Protein AF-A8H6S7-F1 (afdb_monomer)

Sequence (124 aa):
MDIDEKIRQQLLKESEQINSQLKRDPSLFAMLGDAFKGRLGGWMILMSIIAFLLSLLMLWSGYQFFFVVESPVALIKWGVTLLLASMMQIAIKMWIYNEMNRNATAREIKRLELAIAKLKSVDD

Secondary structure (DSSP, 8-state):
--HHHHHHHHHHHHHHHHHHHHSSPPPHHHHHHHHHHSTTHHHHHHHHHHHHHHHHHHHHHHHIIIII--SHHHHHHHHHHHHHHHHHHHHHHHHHHHHHHHHHHHHHHHHHHHHHHHHHHHH-

Organism: Shewanella pealeana (strain ATCC 700345 / ANG-SQ1) (NCBI:txid398579)

pLDDT: mean 86.23, std 11.42, range [47.56, 97.06]

Structure (mmCIF, N/CA/C/O backbone):
data_AF-A8H6S7-F1
#
_entry.id   AF-A8H6S7-F1
#
loop_
_atom_site.group_PDB
_atom_site.id
_atom_site.type_symbol
_atom_site.label_atom_id
_atom_site.label_alt_id
_atom_site.label_comp_id
_atom_site.label_asym_id
_atom_site.label_entity_id
_atom_site.label_seq_id
_atom_site.pdbx_PDB_ins_code
_atom_site.Cartn_x
_atom_site.Cartn_y
_atom_site.Cartn_z
_atom_site.occupancy
_atom_site.B_iso_or_equiv
_atom_site.auth_seq_id
_atom_site.auth_comp_id
_atom_site.auth_asym_id
_atom_site.auth_atom_id
_atom_site.pdbx_PDB_model_num
ATOM 1 N N . MET A 1 1 ? -42.645 -21.032 31.974 1.00 54.81 1 MET A N 1
ATOM 2 C CA . MET A 1 1 ? -41.398 -20.290 31.695 1.00 54.81 1 MET A CA 1
ATOM 3 C C . MET A 1 1 ? -41.782 -18.851 31.487 1.00 54.81 1 MET A C 1
ATOM 5 O O . MET A 1 1 ? -42.548 -18.579 30.568 1.00 54.81 1 MET A O 1
ATOM 9 N N . ASP A 1 2 ? -41.322 -17.996 32.389 1.00 77.38 2 ASP A N 1
ATOM 10 C CA . ASP A 1 2 ? -41.600 -16.567 32.369 1.00 77.38 2 ASP A CA 1
ATOM 11 C C . ASP A 1 2 ? -40.882 -15.906 31.182 1.00 77.38 2 ASP A C 1
ATOM 13 O O . ASP A 1 2 ? -39.799 -16.348 30.782 1.00 77.38 2 ASP A O 1
ATOM 17 N N . ILE A 1 3 ? -41.503 -14.897 30.575 1.00 78.94 3 ILE A N 1
ATOM 18 C CA . ILE A 1 3 ? -40.962 -14.184 29.403 1.00 78.94 3 ILE A CA 1
ATOM 19 C C . ILE A 1 3 ? -39.587 -13.584 29.740 1.00 78.94 3 ILE A C 1
ATOM 21 O O . ILE A 1 3 ? -38.681 -13.601 28.906 1.00 78.94 3 ILE A O 1
ATOM 25 N N . ASP A 1 4 ? -39.413 -13.160 30.989 1.00 81.75 4 ASP A N 1
ATOM 26 C CA . ASP A 1 4 ? -38.186 -12.577 31.528 1.00 81.75 4 ASP A CA 1
ATOM 27 C C . ASP A 1 4 ? -36.994 -13.551 31.485 1.00 81.75 4 ASP A C 1
ATOM 29 O O . ASP A 1 4 ? -35.881 -13.188 31.098 1.00 81.75 4 ASP A O 1
ATOM 33 N N . GLU A 1 5 ? -37.243 -14.835 31.757 1.00 81.12 5 GLU A N 1
ATOM 34 C CA . GLU A 1 5 ? -36.226 -15.890 31.699 1.00 81.12 5 GLU A CA 1
ATOM 35 C C . GLU A 1 5 ? -35.749 -16.121 30.255 1.00 81.12 5 GLU A C 1
ATOM 37 O O . GLU A 1 5 ? -34.559 -16.313 29.996 1.00 81.12 5 GLU A O 1
ATOM 42 N N . LYS A 1 6 ? -36.667 -16.046 29.279 1.00 81.81 6 LYS A N 1
ATOM 43 C CA . LYS A 1 6 ? -36.321 -16.139 27.851 1.00 81.81 6 LYS A CA 1
ATOM 44 C C . LYS A 1 6 ? -35.514 -14.933 27.379 1.00 81.81 6 LYS A C 1
ATOM 46 O O . LYS A 1 6 ? -34.547 -15.126 26.642 1.00 81.81 6 LYS A O 1
ATOM 51 N N . ILE A 1 7 ? -35.885 -13.724 27.806 1.00 82.19 7 ILE A N 1
ATOM 52 C CA . ILE A 1 7 ? -35.153 -12.492 27.476 1.00 82.19 7 ILE A CA 1
ATOM 53 C C . ILE A 1 7 ? -33.732 -12.572 28.044 1.00 82.19 7 ILE A C 1
ATOM 55 O O . ILE A 1 7 ? -32.762 -12.353 27.318 1.00 82.19 7 ILE A O 1
ATOM 59 N N . ARG A 1 8 ? -33.587 -12.981 29.309 1.00 82.00 8 ARG A N 1
ATOM 60 C CA . ARG A 1 8 ? -32.282 -13.138 29.962 1.00 82.00 8 ARG A CA 1
ATOM 61 C C . ARG A 1 8 ? -31.405 -14.178 29.263 1.00 82.00 8 ARG A C 1
ATOM 63 O O . ARG A 1 8 ? -30.225 -13.922 29.030 1.00 82.00 8 ARG A O 1
ATOM 70 N N . GLN A 1 9 ? -31.972 -15.320 28.872 1.00 82.00 9 GLN A N 1
ATOM 71 C CA . GLN A 1 9 ? -31.248 -16.354 28.123 1.00 82.00 9 GLN A CA 1
ATOM 72 C C . GLN A 1 9 ? -30.834 -15.900 26.717 1.00 82.00 9 GLN A C 1
ATOM 74 O O . GLN A 1 9 ? -29.746 -16.258 26.261 1.00 82.00 9 GLN A O 1
ATOM 79 N N . GLN A 1 10 ? -31.669 -15.121 26.024 1.00 83.19 10 GLN A N 1
ATOM 80 C CA . GLN A 1 10 ? -31.315 -14.555 24.719 1.00 83.19 10 GLN A CA 1
ATOM 81 C C . GLN A 1 10 ? -30.195 -13.518 24.839 1.00 83.19 10 GLN A C 1
ATOM 83 O O . GLN A 1 10 ? -29.213 -13.620 24.107 1.00 83.19 10 GLN A O 1
ATOM 88 N N . LEU A 1 11 ? -30.280 -12.602 25.809 1.00 81.75 11 LEU A N 1
ATOM 89 C CA . LEU A 1 11 ? -29.234 -11.609 26.076 1.00 81.75 11 LEU A CA 1
ATOM 90 C C . LEU A 1 11 ? -27.904 -12.262 26.467 1.00 81.75 11 LEU A C 1
ATOM 92 O O . LEU A 1 11 ? -26.849 -11.839 26.001 1.00 81.75 11 LEU A O 1
ATOM 96 N N . LEU A 1 12 ? -27.938 -13.321 27.283 1.00 78.75 12 LEU A N 1
ATOM 97 C CA . LEU A 1 12 ? -26.741 -14.086 27.637 1.00 78.75 12 LEU A CA 1
ATOM 98 C C . LEU A 1 12 ? -26.114 -14.745 26.405 1.00 78.75 12 LEU A C 1
ATOM 100 O O . LEU A 1 12 ? -24.914 -14.579 26.188 1.00 78.75 12 LEU A O 1
ATOM 104 N N . LYS A 1 13 ? -26.915 -15.403 25.557 1.00 78.94 13 LYS A N 1
ATOM 105 C CA . LYS A 1 13 ? -26.432 -16.009 24.304 1.00 78.94 13 LYS A CA 1
ATOM 106 C C . LYS A 1 13 ? -25.837 -14.985 23.340 1.00 78.94 13 LYS A C 1
ATOM 108 O O . LYS A 1 13 ? -24.774 -15.242 22.779 1.00 78.94 13 LYS A O 1
ATOM 113 N N . GLU A 1 14 ? -26.482 -13.834 23.160 1.00 72.81 14 GLU A N 1
ATOM 114 C CA . GLU A 1 14 ? -25.931 -12.745 22.344 1.00 72.81 14 GLU A CA 1
ATOM 115 C C . GLU A 1 14 ? -24.633 -12.205 22.947 1.00 72.81 14 GLU A C 1
ATOM 117 O O . GLU A 1 14 ? -23.645 -12.031 22.232 1.00 72.81 14 GLU A O 1
ATOM 122 N N . SER A 1 15 ? -24.588 -12.009 24.268 1.00 66.94 15 SER A N 1
ATOM 123 C CA . SER A 1 15 ? -23.389 -11.527 24.956 1.00 66.94 15 SER A CA 1
ATOM 124 C C . SER A 1 15 ? -22.214 -12.498 24.820 1.00 66.94 15 SER A C 1
ATOM 126 O O . SER A 1 15 ? -21.089 -12.056 24.591 1.00 66.94 15 SER A O 1
ATOM 128 N N . GLU A 1 16 ? -22.460 -13.810 24.895 1.00 67.81 16 GLU A N 1
ATOM 129 C CA . GLU A 1 16 ? -21.448 -14.851 24.719 1.00 67.81 16 GLU A CA 1
ATOM 130 C C . GLU A 1 16 ? -20.981 -14.947 23.267 1.00 67.81 16 GLU A C 1
ATOM 132 O O . GLU A 1 16 ? -19.777 -15.055 23.022 1.00 67.81 16 GLU A O 1
ATOM 137 N N . GLN A 1 17 ? -21.893 -14.839 22.296 1.00 66.75 17 GLN A N 1
ATOM 138 C CA . GLN A 1 17 ? -21.529 -14.775 20.881 1.00 66.75 17 GLN A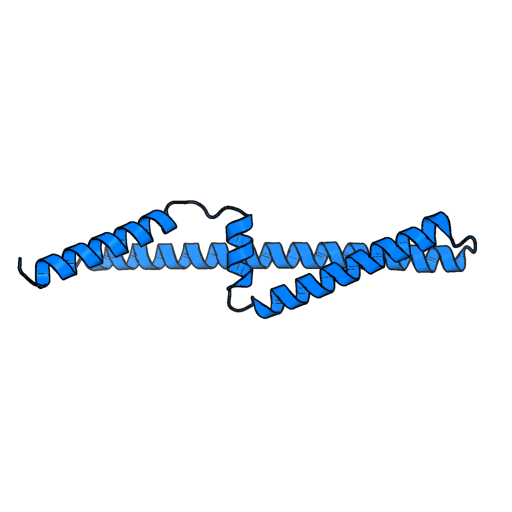 CA 1
ATOM 139 C C . GLN A 1 17 ? -20.652 -13.555 20.590 1.00 66.75 17 GLN A C 1
ATOM 141 O O . GLN A 1 17 ? -19.589 -13.707 19.982 1.00 66.75 17 GLN A O 1
ATOM 146 N N . ILE A 1 18 ? -21.025 -12.377 21.090 1.00 63.12 18 ILE A N 1
ATOM 147 C CA . ILE A 1 18 ? -20.226 -11.153 20.964 1.00 63.12 18 ILE A CA 1
ATOM 148 C C . ILE A 1 18 ? -18.861 -11.337 21.649 1.00 63.12 18 ILE A C 1
ATOM 150 O O . ILE A 1 18 ? -17.824 -11.060 21.046 1.00 63.12 18 ILE A O 1
ATOM 154 N N . ASN A 1 19 ? -18.819 -11.888 22.866 1.00 59.62 19 ASN A N 1
ATOM 155 C CA . ASN A 1 19 ? -17.565 -12.138 23.589 1.00 59.62 19 ASN A CA 1
ATOM 156 C C . ASN A 1 19 ? -16.646 -13.134 22.868 1.00 59.62 19 ASN A C 1
ATOM 158 O O . ASN A 1 19 ? -15.428 -12.945 22.837 1.00 59.62 19 ASN A O 1
ATOM 162 N N . SER A 1 20 ? -17.209 -14.190 22.280 1.00 60.81 20 SER A N 1
ATOM 163 C CA . SER A 1 20 ? -16.447 -15.198 21.534 1.00 60.81 20 SER A CA 1
ATOM 164 C C . SER A 1 20 ? -15.796 -14.611 20.277 1.00 60.81 20 SER A C 1
ATOM 166 O O . SER A 1 20 ? -14.660 -14.958 19.955 1.00 60.81 20 SER A O 1
ATOM 168 N N . GLN A 1 21 ? -16.460 -13.651 19.625 1.00 59.09 21 GLN A N 1
ATOM 169 C CA . GLN A 1 21 ? -15.906 -12.895 18.500 1.00 59.09 21 GLN A CA 1
ATOM 170 C C . GLN A 1 21 ? -14.840 -11.882 18.947 1.00 59.09 21 GLN A C 1
ATOM 172 O O . GLN A 1 21 ? -13.909 -11.602 18.197 1.00 59.09 21 GLN A O 1
ATOM 177 N N . LEU A 1 22 ? -14.931 -11.358 20.176 1.00 58.94 22 LEU A N 1
ATOM 178 C CA . LEU A 1 22 ? -13.956 -10.411 20.725 1.00 58.94 22 LEU A CA 1
ATOM 179 C C . LEU A 1 22 ? -12.628 -11.049 21.167 1.00 58.94 22 LEU A C 1
ATOM 181 O O . LEU A 1 22 ? -11.603 -10.365 21.102 1.00 58.94 22 LEU A O 1
ATOM 185 N N . LYS A 1 2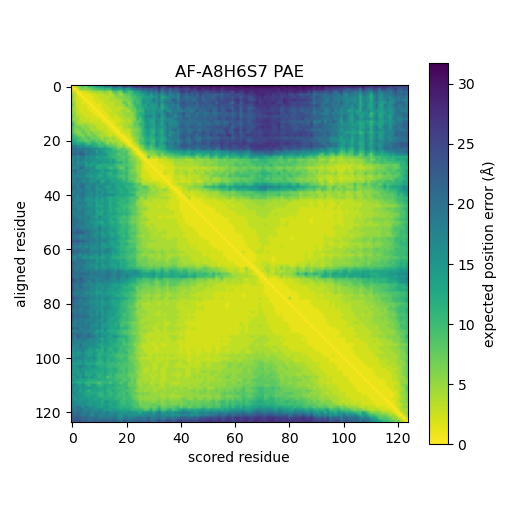3 ? -12.638 -12.310 21.625 1.00 54.69 23 LYS A N 1
ATOM 186 C CA . LYS A 1 23 ? -11.467 -12.999 22.213 1.00 54.69 23 LYS A CA 1
ATOM 187 C C . LYS A 1 23 ? -10.410 -13.458 21.207 1.00 54.69 23 LYS A C 1
ATOM 189 O O . LYS A 1 23 ? -9.304 -13.791 21.619 1.00 54.69 23 LYS A O 1
ATOM 194 N N . ARG A 1 24 ? -10.728 -13.517 19.913 1.00 59.19 24 ARG A N 1
ATOM 195 C CA . ARG A 1 24 ? -9.759 -13.907 18.886 1.00 59.19 24 ARG A CA 1
ATOM 196 C C . ARG A 1 24 ? -9.065 -12.656 18.371 1.00 59.19 24 ARG A C 1
ATOM 198 O O . ARG A 1 24 ? -9.742 -11.778 17.837 1.00 59.19 24 ARG A O 1
ATOM 205 N N . ASP A 1 25 ? -7.742 -12.588 18.496 1.00 62.78 25 ASP A N 1
ATOM 206 C CA . ASP A 1 25 ? -6.985 -11.555 17.796 1.00 62.78 25 ASP A CA 1
ATOM 207 C C . ASP A 1 25 ? -7.326 -11.639 16.304 1.00 62.78 25 ASP A C 1
ATOM 209 O O . ASP A 1 25 ? -7.269 -12.728 15.709 1.00 62.78 25 ASP A O 1
ATOM 213 N N . PRO A 1 26 ? -7.785 -10.533 15.696 1.00 69.56 26 PRO A N 1
ATOM 214 C CA . PRO A 1 26 ? -8.212 -10.565 14.315 1.00 69.56 26 PRO A CA 1
ATOM 215 C C . PRO A 1 26 ? -7.004 -10.914 13.447 1.00 69.56 26 PRO A C 1
ATOM 217 O O . PRO A 1 26 ? -5.988 -10.228 13.462 1.00 69.56 26 PRO A O 1
ATOM 220 N N . SER A 1 27 ? -7.119 -11.996 12.674 1.00 81.19 27 SER A N 1
ATOM 221 C CA . SER A 1 27 ? -6.108 -12.346 11.670 1.00 81.19 27 SER A CA 1
ATOM 222 C C . SER A 1 27 ? -5.855 -11.167 10.719 1.00 81.19 27 SER A C 1
ATOM 224 O O . SER A 1 27 ? -6.767 -10.379 10.467 1.00 81.19 27 SER A O 1
ATOM 226 N N . LEU A 1 28 ? -4.662 -11.069 10.123 1.00 79.06 28 LEU A N 1
ATOM 227 C CA . LEU A 1 28 ? -4.327 -9.983 9.184 1.00 79.06 28 LEU A CA 1
ATOM 228 C C . LEU A 1 28 ? -5.362 -9.827 8.054 1.00 79.06 28 LEU A C 1
ATOM 230 O O . LEU A 1 28 ? -5.722 -8.710 7.689 1.00 79.06 28 LEU A O 1
ATOM 234 N N . PHE A 1 29 ? -5.901 -10.939 7.547 1.00 81.25 29 PHE A N 1
ATOM 235 C CA . PHE A 1 29 ? -6.964 -10.925 6.538 1.00 81.25 29 PHE A CA 1
ATOM 236 C C . PHE A 1 29 ? -8.298 -10.405 7.082 1.00 81.25 29 PHE A C 1
ATOM 238 O O . PHE A 1 29 ? -9.009 -9.697 6.372 1.00 81.25 29 PHE A O 1
ATOM 245 N N . ALA A 1 30 ? -8.628 -10.709 8.341 1.00 82.94 30 ALA A N 1
ATOM 246 C CA . ALA A 1 30 ? -9.798 -10.140 9.005 1.00 82.94 30 ALA A CA 1
ATOM 247 C C . ALA A 1 30 ? -9.629 -8.628 9.215 1.00 82.94 30 ALA A C 1
ATOM 249 O O . ALA A 1 30 ? -10.536 -7.872 8.892 1.00 82.94 30 ALA A O 1
ATOM 250 N N . MET A 1 31 ? -8.448 -8.169 9.647 1.00 83.81 31 MET A N 1
ATOM 251 C CA . MET A 1 31 ? -8.147 -6.738 9.787 1.00 83.81 31 MET A CA 1
ATOM 252 C C . MET A 1 31 ? -8.248 -5.995 8.452 1.00 83.81 31 MET A C 1
ATOM 254 O O . MET A 1 31 ? -8.769 -4.881 8.402 1.00 83.81 31 MET A O 1
ATOM 258 N N . LEU A 1 32 ? -7.776 -6.617 7.368 1.00 85.38 32 LEU A N 1
ATOM 259 C CA . LEU A 1 32 ? -7.901 -6.064 6.025 1.00 85.38 32 LEU A CA 1
ATOM 260 C C . LEU A 1 32 ? -9.379 -5.983 5.619 1.00 85.38 32 LEU A C 1
ATOM 262 O O . LEU A 1 32 ? -9.842 -4.924 5.199 1.00 85.38 32 LEU A O 1
ATOM 266 N N . GLY A 1 33 ? -10.139 -7.066 5.805 1.00 84.06 33 GLY A N 1
ATOM 267 C CA . GLY A 1 33 ? -11.579 -7.102 5.535 1.00 84.06 33 GLY A CA 1
ATOM 268 C C . GLY A 1 33 ? -12.375 -6.070 6.341 1.00 84.06 33 GLY A C 1
ATOM 269 O O . GLY A 1 33 ? -13.278 -5.429 5.802 1.00 84.06 33 GLY A O 1
ATOM 270 N N . ASP A 1 34 ? -12.009 -5.849 7.601 1.00 83.94 34 ASP A N 1
ATOM 271 C CA . ASP A 1 34 ? -12.610 -4.822 8.454 1.00 83.94 34 ASP A CA 1
ATOM 272 C C . ASP A 1 34 ? -12.312 -3.415 7.940 1.00 83.94 34 ASP A C 1
ATOM 274 O O . ASP A 1 34 ? -13.194 -2.556 7.938 1.00 83.94 34 ASP A O 1
ATOM 278 N N . ALA A 1 35 ? -11.096 -3.176 7.448 1.00 83.75 35 ALA A N 1
ATOM 279 C CA . ALA A 1 35 ? -10.749 -1.900 6.847 1.00 83.75 35 ALA A CA 1
ATOM 280 C C . ALA A 1 35 ? -11.602 -1.628 5.584 1.00 83.75 35 ALA A C 1
ATOM 282 O O . ALA A 1 35 ? -11.983 -0.480 5.347 1.00 83.75 35 ALA A O 1
ATOM 283 N N . PHE A 1 36 ? -12.000 -2.666 4.824 1.00 85.06 36 PHE A N 1
ATOM 284 C CA . PHE A 1 36 ? -12.892 -2.538 3.649 1.00 85.06 36 PHE A CA 1
ATOM 285 C C . PHE A 1 36 ? -14.339 -2.233 4.028 1.00 85.06 36 PHE A C 1
ATOM 287 O O . PHE A 1 36 ? -15.068 -1.645 3.232 1.00 85.06 36 PHE A O 1
ATOM 294 N N . LYS A 1 37 ? -14.746 -2.588 5.247 1.00 81.88 37 LYS A N 1
ATOM 295 C CA . LYS A 1 37 ? -16.074 -2.287 5.801 1.00 81.88 37 LYS A CA 1
ATOM 296 C C . LYS A 1 37 ? -16.096 -1.009 6.649 1.00 81.88 37 LYS A C 1
ATOM 298 O O . LYS A 1 37 ? -17.162 -0.590 7.091 1.00 81.88 37 LYS A O 1
ATOM 303 N N . GLY A 1 38 ? -14.935 -0.407 6.905 1.00 79.69 38 GLY A N 1
ATOM 304 C CA . GLY A 1 38 ? -14.796 0.796 7.719 1.00 79.69 38 GLY A CA 1
ATOM 305 C C . GLY A 1 38 ? -15.272 2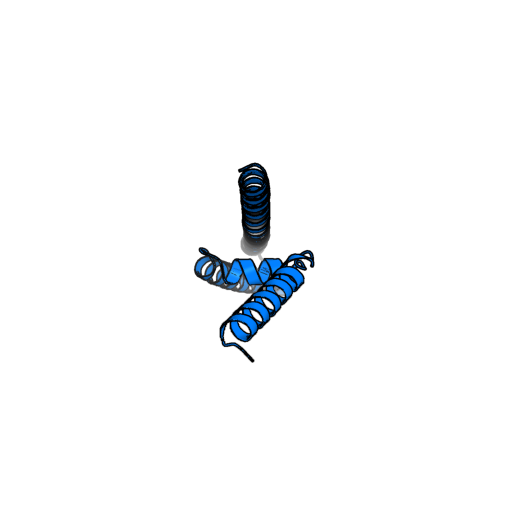.071 7.017 1.00 79.69 38 GLY A C 1
ATOM 306 O O . GLY A 1 38 ? -15.673 2.070 5.855 1.00 79.69 38 GLY A O 1
ATOM 307 N N . ARG A 1 39 ? -15.156 3.211 7.714 1.00 80.81 39 ARG A N 1
ATOM 308 C CA . ARG A 1 39 ? -15.547 4.541 7.199 1.00 80.81 39 ARG A CA 1
ATOM 309 C C . ARG A 1 39 ? -14.866 4.905 5.872 1.00 80.81 39 ARG A C 1
ATOM 311 O O . ARG A 1 39 ? -15.455 5.601 5.056 1.00 80.81 39 ARG A O 1
ATOM 318 N N . LEU A 1 40 ? -13.634 4.439 5.664 1.00 87.81 40 LEU A N 1
ATOM 319 C CA . LEU A 1 40 ? -12.864 4.644 4.433 1.00 87.81 40 LEU A CA 1
ATOM 320 C C . LEU A 1 40 ? -12.915 3.431 3.487 1.00 87.81 40 LEU A C 1
ATOM 322 O O . LEU A 1 40 ? -12.097 3.333 2.579 1.00 87.81 40 LEU A O 1
ATOM 326 N N . GLY A 1 41 ? -13.879 2.521 3.655 1.00 87.69 41 GLY A N 1
ATOM 327 C CA . GLY A 1 41 ? -13.992 1.298 2.856 1.00 87.69 41 GLY A CA 1
ATOM 328 C C . GLY A 1 41 ? -14.080 1.556 1.351 1.00 87.69 41 GLY A C 1
ATOM 329 O O . GLY A 1 41 ? -13.319 0.979 0.577 1.00 87.69 41 GLY A O 1
ATOM 330 N N . GLY A 1 42 ? -14.921 2.509 0.931 1.00 90.31 42 GLY A N 1
ATOM 331 C CA . GLY A 1 42 ? -15.007 2.924 -0.477 1.00 90.31 42 GLY A CA 1
ATOM 332 C C . GLY A 1 42 ? -13.691 3.498 -1.017 1.00 90.31 42 GLY A C 1
ATOM 333 O O . GLY A 1 42 ? -13.301 3.209 -2.147 1.00 90.31 42 GLY A O 1
ATOM 334 N N . TRP A 1 43 ? -12.954 4.238 -0.184 1.00 90.81 43 TRP A N 1
ATOM 335 C CA . TRP A 1 43 ? -11.632 4.755 -0.541 1.00 90.81 43 TRP A CA 1
ATOM 336 C C . TRP A 1 43 ? -10.601 3.631 -0.676 1.00 90.81 43 TRP A C 1
ATOM 338 O O . TRP A 1 43 ? -9.784 3.654 -1.593 1.00 90.81 43 TRP A O 1
ATOM 348 N N . MET A 1 44 ? -10.670 2.597 0.165 1.00 92.00 44 MET A N 1
ATOM 349 C CA . MET A 1 44 ? -9.790 1.441 0.012 1.00 92.00 44 MET A CA 1
ATOM 350 C C . MET A 1 44 ? -10.065 0.646 -1.263 1.00 92.00 44 MET A C 1
ATOM 352 O O . MET A 1 44 ? -9.117 0.158 -1.881 1.00 92.00 44 MET A O 1
ATOM 356 N N . ILE A 1 45 ? -11.328 0.530 -1.686 1.00 92.44 45 ILE A N 1
ATOM 357 C CA . ILE A 1 45 ? -11.675 -0.096 -2.971 1.00 92.44 45 ILE A CA 1
ATOM 358 C C . ILE A 1 45 ? -11.046 0.704 -4.114 1.00 92.44 45 ILE A C 1
ATOM 360 O O . ILE A 1 45 ? -10.361 0.124 -4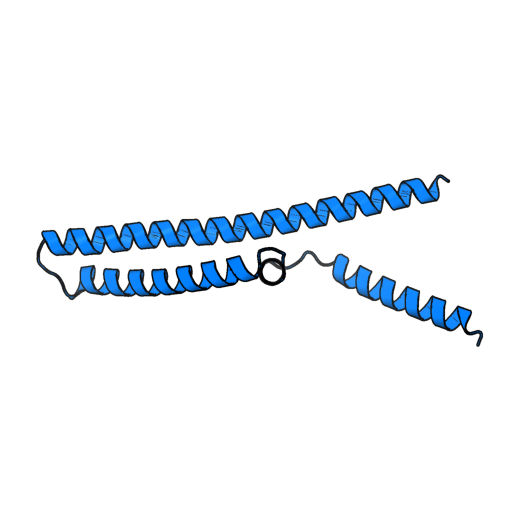.955 1.00 92.44 45 ILE A O 1
ATOM 364 N N . LEU A 1 46 ? -11.192 2.032 -4.100 1.00 93.69 46 LEU A N 1
ATOM 365 C CA . LEU A 1 46 ? -10.568 2.907 -5.094 1.00 93.69 46 LEU A CA 1
ATOM 366 C C . LEU A 1 46 ? -9.040 2.739 -5.128 1.00 93.69 46 LEU A C 1
ATOM 368 O O . LEU A 1 46 ? -8.470 2.533 -6.198 1.00 93.69 46 LEU A O 1
ATOM 372 N N . MET A 1 47 ? -8.377 2.770 -3.968 1.00 93.50 47 MET A N 1
ATOM 373 C CA . MET A 1 47 ? -6.923 2.581 -3.878 1.00 93.50 47 MET A CA 1
ATOM 374 C C . MET A 1 47 ? -6.486 1.193 -4.353 1.00 93.50 47 MET A C 1
ATOM 376 O O . MET A 1 47 ? -5.433 1.063 -4.970 1.00 93.50 47 MET A O 1
ATOM 380 N N . SER A 1 48 ? -7.302 0.163 -4.124 1.00 92.88 48 SER A N 1
ATOM 381 C CA . SER A 1 48 ? -7.035 -1.197 -4.607 1.00 92.88 48 SER A CA 1
ATOM 382 C C . SER A 1 48 ? -7.151 -1.295 -6.130 1.00 92.88 48 SER A C 1
ATOM 384 O O . SER A 1 48 ? -6.329 -1.953 -6.765 1.00 92.8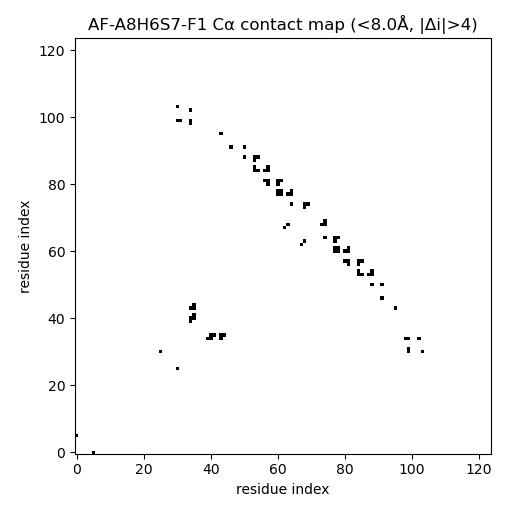8 48 SER A O 1
ATOM 386 N N . ILE A 1 49 ? -8.117 -0.594 -6.733 1.00 95.81 49 ILE A N 1
ATOM 387 C CA . ILE A 1 49 ? -8.250 -0.498 -8.195 1.00 95.81 49 ILE A CA 1
ATOM 388 C C . ILE A 1 49 ? -7.048 0.241 -8.792 1.00 95.81 49 ILE A C 1
ATOM 390 O O . ILE A 1 49 ? -6.442 -0.241 -9.747 1.00 95.81 49 ILE A O 1
ATOM 394 N N . ILE A 1 50 ? -6.652 1.377 -8.209 1.00 95.50 50 ILE A N 1
ATOM 395 C CA . ILE A 1 50 ? -5.467 2.130 -8.650 1.00 95.50 50 ILE A CA 1
ATOM 396 C C . ILE A 1 50 ? -4.206 1.273 -8.514 1.00 95.50 50 ILE A C 1
ATOM 398 O O . ILE A 1 50 ? -3.393 1.222 -9.436 1.00 95.50 50 ILE A O 1
ATOM 402 N N . ALA A 1 51 ? -4.060 0.553 -7.400 1.00 95.25 51 ALA A N 1
ATOM 403 C CA . ALA A 1 51 ? -2.964 -0.381 -7.200 1.00 95.25 51 ALA A CA 1
ATOM 404 C C . ALA A 1 51 ? -2.929 -1.442 -8.309 1.00 95.25 51 ALA A C 1
ATOM 406 O O . ALA A 1 51 ? -1.875 -1.675 -8.896 1.00 95.25 51 ALA A O 1
ATOM 407 N N . PHE A 1 52 ? -4.075 -2.033 -8.645 1.00 96.38 52 PHE A N 1
ATOM 408 C CA . PHE A 1 52 ? -4.171 -3.017 -9.719 1.00 96.38 52 PHE A CA 1
ATOM 409 C C . PHE A 1 52 ? -3.755 -2.439 -11.082 1.00 96.38 52 PHE A C 1
ATOM 411 O O . PHE A 1 52 ? -2.943 -3.041 -11.785 1.00 96.38 52 PHE A O 1
ATOM 418 N N . LEU A 1 53 ? -4.231 -1.239 -11.428 1.00 96.88 53 LEU A N 1
ATOM 419 C CA . LEU A 1 53 ? -3.839 -0.549 -12.664 1.00 96.88 53 LEU A CA 1
ATOM 420 C C . LEU A 1 53 ? -2.332 -0.251 -12.707 1.00 96.88 53 LEU A C 1
ATOM 422 O O . LEU A 1 53 ? -1.692 -0.456 -13.739 1.00 96.88 53 LEU A O 1
ATOM 426 N N . LEU A 1 54 ? -1.743 0.172 -11.587 1.00 95.81 54 LEU A N 1
ATOM 427 C CA . LEU A 1 54 ? -0.297 0.381 -11.477 1.00 95.81 54 LEU A CA 1
ATOM 428 C C . LEU A 1 54 ? 0.487 -0.920 -11.637 1.00 95.81 54 LEU A C 1
ATOM 430 O O . LEU A 1 54 ? 1.544 -0.909 -12.260 1.00 95.81 54 LEU A O 1
ATOM 434 N N . SER A 1 55 ? -0.018 -2.042 -11.124 1.00 96.00 55 SER A N 1
ATOM 435 C CA . SER A 1 55 ? 0.609 -3.347 -11.344 1.00 96.00 55 SER A CA 1
ATOM 436 C C . SER A 1 55 ? 0.608 -3.733 -12.825 1.00 96.00 55 SER A C 1
ATOM 438 O O . SER A 1 55 ? 1.630 -4.200 -13.324 1.00 96.00 55 SER A O 1
ATOM 440 N N . LEU A 1 56 ? -0.483 -3.477 -13.556 1.00 97.06 56 LEU A N 1
ATOM 441 C CA . LEU A 1 56 ? -0.514 -3.682 -15.010 1.00 97.06 56 LEU A CA 1
ATOM 442 C C . LEU A 1 56 ? 0.484 -2.767 -15.733 1.00 97.06 56 LEU A C 1
ATOM 444 O O . LEU A 1 56 ? 1.220 -3.228 -16.607 1.00 97.06 56 LEU A O 1
ATOM 448 N N . LEU A 1 57 ? 0.567 -1.495 -15.331 1.00 96.06 57 LEU A N 1
ATOM 449 C CA . LEU A 1 57 ? 1.540 -0.546 -15.875 1.00 96.06 57 LEU A CA 1
ATOM 450 C C . LEU A 1 57 ? 2.986 -0.985 -15.598 1.00 96.06 57 LEU A C 1
ATOM 452 O O . LEU A 1 57 ? 3.841 -0.874 -16.478 1.00 96.06 57 LEU A O 1
ATOM 456 N N . MET A 1 58 ? 3.272 -1.514 -14.407 1.00 95.81 58 MET A N 1
ATOM 457 C CA . MET A 1 58 ? 4.582 -2.077 -14.068 1.00 95.81 58 MET A CA 1
ATOM 458 C C . MET A 1 58 ? 4.932 -3.259 -14.970 1.00 95.81 58 MET A C 1
ATOM 460 O O . MET A 1 58 ? 6.019 -3.285 -15.536 1.00 95.81 58 MET A O 1
ATOM 464 N N . LEU A 1 59 ? 4.015 -4.210 -15.158 1.00 96.06 59 LEU A N 1
ATOM 465 C CA . LEU A 1 59 ? 4.260 -5.357 -16.038 1.00 96.06 59 LEU A CA 1
ATOM 466 C C . LEU A 1 59 ? 4.500 -4.916 -17.486 1.00 96.06 59 LEU A C 1
ATOM 468 O O . LEU A 1 59 ? 5.442 -5.384 -18.123 1.00 96.06 59 LEU A O 1
ATOM 472 N N . TRP A 1 60 ? 3.698 -3.973 -17.986 1.00 95.81 60 TRP A N 1
ATOM 473 C CA . TRP A 1 60 ? 3.852 -3.443 -19.340 1.00 95.81 60 TRP A CA 1
ATOM 474 C C . TRP A 1 60 ? 5.169 -2.682 -19.528 1.00 95.81 60 TRP A C 1
ATOM 476 O O . TRP A 1 60 ? 5.896 -2.923 -20.488 1.00 95.81 60 TRP A O 1
ATOM 486 N N . SER A 1 61 ? 5.500 -1.785 -18.598 1.00 95.19 61 SER A N 1
ATOM 487 C CA . SER A 1 61 ? 6.751 -1.017 -18.639 1.00 95.19 61 SER A CA 1
ATOM 488 C C . SER A 1 61 ? 7.982 -1.913 -18.514 1.00 95.19 61 SER A C 1
ATOM 490 O O . SER A 1 61 ? 8.941 -1.714 -19.255 1.00 95.19 61 SER A O 1
ATOM 492 N N . GLY A 1 62 ? 7.931 -2.942 -17.664 1.00 94.44 62 GLY A N 1
ATOM 493 C CA . GLY A 1 62 ? 8.970 -3.965 -17.576 1.00 94.44 62 GLY A CA 1
ATOM 494 C C . GLY A 1 62 ? 9.125 -4.736 -18.885 1.00 94.44 62 GLY A C 1
ATOM 495 O O . GLY A 1 62 ? 10.237 -4.857 -19.391 1.00 94.44 62 GLY A O 1
ATOM 496 N N . TYR A 1 63 ? 8.024 -5.188 -19.489 1.00 96.31 63 TYR A N 1
ATOM 497 C CA . TYR A 1 63 ? 8.067 -5.877 -20.781 1.00 96.31 63 TYR A CA 1
ATOM 498 C C . TYR A 1 63 ? 8.703 -5.010 -21.881 1.00 96.31 63 TYR A C 1
ATOM 500 O O . TYR A 1 63 ? 9.601 -5.464 -22.590 1.00 96.31 63 TYR A O 1
ATOM 508 N N . GLN A 1 64 ? 8.294 -3.742 -21.978 1.00 95.00 64 GLN A N 1
ATOM 509 C CA . GLN A 1 64 ? 8.852 -2.793 -22.944 1.00 95.00 64 GLN A CA 1
ATOM 510 C C . GLN A 1 64 ? 10.347 -2.536 -22.711 1.00 95.00 64 GLN A C 1
ATOM 512 O O . GLN A 1 64 ? 11.120 -2.510 -23.668 1.00 95.00 64 GLN A O 1
ATOM 517 N N . PHE A 1 65 ? 10.747 -2.377 -21.448 1.00 94.00 65 PHE A N 1
ATOM 518 C CA . PHE A 1 65 ? 12.130 -2.122 -21.055 1.00 94.00 65 PHE A CA 1
ATOM 519 C C . PHE A 1 65 ? 13.059 -3.307 -21.343 1.00 94.00 65 PHE A C 1
ATOM 521 O O . PHE A 1 65 ? 14.167 -3.099 -21.822 1.00 94.00 65 PHE A O 1
ATOM 528 N N . PHE A 1 66 ? 12.625 -4.538 -21.059 1.00 92.75 66 PHE A N 1
ATOM 529 C CA . PHE A 1 66 ? 13.493 -5.714 -21.170 1.00 92.75 66 PHE A CA 1
ATOM 530 C C . PHE A 1 66 ? 13.497 -6.369 -22.556 1.00 92.75 66 PHE A C 1
ATOM 532 O O . PHE A 1 66 ? 14.495 -6.997 -22.899 1.00 92.75 66 PHE A O 1
ATOM 539 N N . PHE A 1 67 ? 12.414 -6.264 -23.336 1.00 93.94 67 PHE A N 1
ATOM 540 C CA . PHE A 1 67 ? 12.243 -7.104 -24.533 1.00 93.94 67 PHE A CA 1
ATOM 541 C C . PHE A 1 67 ? 11.939 -6.361 -25.835 1.00 93.94 67 PHE A C 1
ATOM 543 O O . PHE A 1 67 ? 12.045 -6.972 -26.894 1.00 93.94 67 PHE A O 1
ATOM 550 N N . VAL A 1 68 ? 11.519 -5.092 -25.791 1.00 93.75 68 VAL A N 1
ATOM 551 C CA . VAL A 1 68 ? 10.995 -4.403 -26.989 1.00 93.75 68 VAL A CA 1
ATOM 552 C C . VAL A 1 68 ? 11.890 -3.257 -27.439 1.00 93.75 68 VAL A C 1
ATOM 554 O O . VAL A 1 68 ? 12.074 -3.042 -28.634 1.00 93.75 68 VAL A O 1
ATOM 557 N N . VAL A 1 69 ? 12.402 -2.472 -26.495 1.00 92.44 69 VAL A N 1
ATOM 558 C CA . VAL A 1 69 ? 13.038 -1.195 -26.803 1.00 92.44 69 VAL A CA 1
ATOM 559 C C . VAL A 1 69 ? 14.555 -1.296 -26.722 1.00 92.44 69 VAL A C 1
ATOM 561 O O . VAL A 1 69 ? 15.101 -1.638 -25.683 1.00 92.44 69 VAL A O 1
ATOM 564 N N . GLU A 1 70 ? 15.233 -0.883 -27.792 1.00 88.56 70 GLU A N 1
ATOM 565 C CA . GLU A 1 70 ? 16.704 -0.863 -27.861 1.00 88.56 70 GLU A CA 1
ATOM 566 C C . GLU A 1 70 ? 17.288 0.557 -27.771 1.00 88.56 70 GLU A C 1
ATOM 568 O O . GLU A 1 70 ? 18.447 0.749 -27.412 1.00 88.56 70 GLU A O 1
ATOM 573 N N . SER A 1 71 ? 16.482 1.585 -28.066 1.00 94.50 71 SER A N 1
ATOM 574 C CA . SER A 1 71 ? 16.936 2.979 -28.015 1.00 94.50 71 SER A CA 1
ATOM 575 C C . SER A 1 71 ? 17.199 3.430 -26.569 1.00 94.50 71 SER A C 1
ATOM 577 O O . SER A 1 71 ? 16.286 3.333 -25.738 1.00 94.50 71 SER A O 1
ATOM 579 N N . PRO A 1 72 ? 18.371 4.029 -26.263 1.00 91.06 72 PRO A N 1
ATOM 580 C CA . PRO A 1 72 ? 18.711 4.485 -24.913 1.00 91.06 72 PRO A CA 1
ATOM 581 C C . PRO A 1 72 ? 17.682 5.445 -24.303 1.00 91.06 72 PRO A C 1
ATOM 583 O O . PRO A 1 72 ? 17.328 5.330 -23.132 1.00 91.06 72 PRO A O 1
ATOM 586 N N . VAL A 1 73 ? 17.145 6.371 -25.104 1.00 94.38 73 VAL A N 1
ATOM 587 C CA . VAL A 1 73 ? 16.151 7.356 -24.640 1.00 94.38 73 VAL A CA 1
ATOM 588 C C . VAL A 1 73 ? 14.854 6.665 -24.217 1.00 94.38 73 VAL A C 1
ATOM 590 O O . VAL A 1 73 ? 14.247 7.007 -23.201 1.00 94.38 73 VAL A O 1
ATOM 593 N N . ALA A 1 74 ? 14.421 5.669 -24.986 1.00 92.19 74 ALA A N 1
ATOM 594 C CA . ALA A 1 74 ? 13.183 4.962 -24.713 1.00 92.19 74 ALA A CA 1
ATOM 595 C C . ALA A 1 74 ? 13.346 3.927 -23.580 1.00 92.19 74 ALA A C 1
ATOM 597 O O . ALA A 1 74 ? 12.408 3.758 -22.798 1.00 92.19 74 ALA A O 1
ATOM 598 N N . LEU A 1 75 ? 14.537 3.338 -23.408 1.00 93.31 75 LEU A N 1
ATOM 599 C CA . LEU A 1 75 ? 14.895 2.558 -22.217 1.00 93.31 75 LEU A CA 1
ATOM 600 C C . LEU A 1 75 ? 14.784 3.403 -20.945 1.00 93.31 75 LEU A C 1
ATOM 602 O O . LEU A 1 75 ? 14.111 2.995 -20.002 1.00 93.31 75 LEU A O 1
ATOM 606 N N . ILE A 1 76 ? 15.351 4.615 -20.928 1.00 95.44 76 ILE A N 1
ATOM 607 C CA . ILE A 1 76 ? 15.237 5.519 -19.769 1.00 95.44 76 ILE A CA 1
ATOM 608 C C . ILE A 1 76 ? 13.765 5.822 -19.466 1.00 95.44 76 ILE A C 1
ATOM 610 O O . ILE A 1 76 ? 13.346 5.731 -18.313 1.00 95.44 76 ILE A O 1
ATOM 614 N N . LYS A 1 77 ? 12.953 6.120 -20.488 1.00 94.75 77 LYS A N 1
ATOM 615 C CA . LYS A 1 77 ? 11.520 6.401 -20.306 1.00 94.75 77 LYS A CA 1
ATOM 616 C C . LYS A 1 77 ? 10.792 5.244 -19.613 1.00 94.75 77 LYS A C 1
ATOM 618 O O . LYS A 1 77 ? 10.070 5.468 -18.638 1.00 94.75 77 LYS A O 1
ATOM 623 N N . TRP A 1 78 ? 10.967 4.018 -20.105 1.00 95.38 78 TRP A N 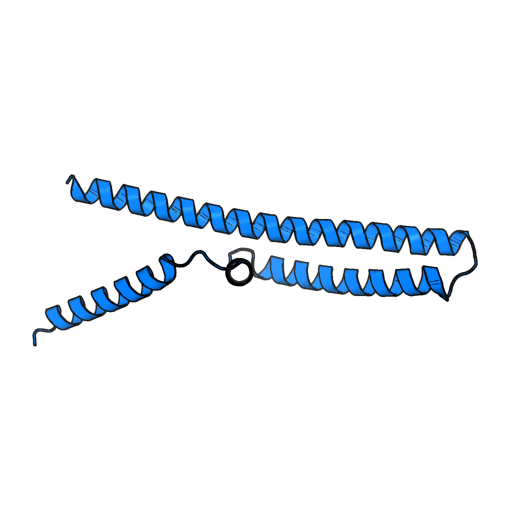1
ATOM 624 C CA . TRP A 1 78 ? 10.293 2.847 -19.540 1.00 95.38 78 TRP A CA 1
ATOM 625 C C . TRP A 1 78 ? 10.867 2.441 -18.183 1.00 95.38 78 TRP A C 1
ATOM 627 O O . TRP A 1 78 ? 10.094 2.103 -17.292 1.00 95.38 78 TRP A O 1
ATOM 637 N N . GLY A 1 79 ? 12.180 2.575 -17.984 1.00 94.94 79 GLY A N 1
ATOM 638 C CA . GLY A 1 79 ? 12.843 2.317 -16.707 1.00 94.94 79 GLY A CA 1
ATOM 639 C C . GLY A 1 79 ? 12.392 3.276 -15.601 1.00 94.94 79 GLY A C 1
ATOM 640 O O . GLY A 1 79 ? 12.042 2.836 -14.508 1.00 94.94 79 GLY A O 1
ATOM 641 N N . VAL A 1 80 ? 12.307 4.580 -15.892 1.00 96.25 80 VAL A N 1
ATOM 642 C CA . VAL A 1 80 ? 11.780 5.585 -14.949 1.00 96.25 80 VAL A CA 1
ATOM 643 C C . VAL A 1 80 ? 10.299 5.343 -14.668 1.00 96.25 80 VAL A C 1
ATOM 645 O O . VAL A 1 80 ? 9.875 5.417 -13.518 1.00 96.25 80 VAL A O 1
ATOM 648 N N . THR A 1 81 ? 9.512 5.003 -15.693 1.00 95.44 81 THR A N 1
ATOM 649 C CA . THR A 1 81 ? 8.088 4.675 -15.514 1.00 95.44 81 THR A CA 1
ATOM 650 C C . THR A 1 81 ? 7.912 3.459 -14.604 1.00 95.44 81 THR A C 1
ATOM 652 O O . THR A 1 81 ? 7.105 3.506 -13.677 1.00 95.44 81 THR A O 1
ATOM 655 N N . LEU A 1 82 ? 8.693 2.397 -14.824 1.00 96.12 82 LEU A N 1
ATOM 656 C CA . LEU A 1 82 ? 8.692 1.192 -13.995 1.00 96.12 82 LEU A CA 1
ATOM 657 C C . LEU A 1 82 ? 9.058 1.518 -12.540 1.00 96.12 82 LEU A C 1
ATOM 659 O O . LEU A 1 82 ? 8.363 1.092 -11.615 1.00 96.12 82 LEU A O 1
ATOM 663 N N . LEU A 1 83 ? 10.111 2.317 -12.338 1.00 96.44 83 LEU A N 1
ATOM 664 C CA . LEU A 1 83 ? 10.565 2.743 -11.016 1.00 96.44 83 LEU A CA 1
ATOM 665 C C . LEU A 1 83 ? 9.493 3.562 -10.287 1.00 96.44 83 LEU A C 1
ATOM 667 O O . LEU A 1 83 ? 9.116 3.210 -9.170 1.00 96.44 83 LEU A O 1
ATOM 671 N N . LEU A 1 84 ? 8.933 4.592 -10.921 1.00 96.56 84 LEU A N 1
ATOM 672 C CA . LEU A 1 84 ? 7.8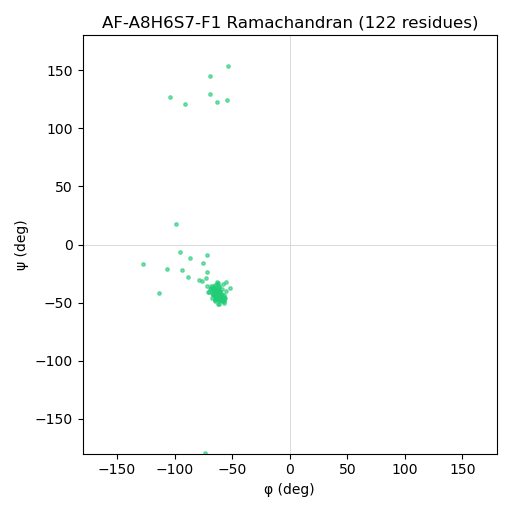79 5.416 -10.320 1.00 96.56 84 LEU A CA 1
ATOM 673 C C . LEU A 1 84 ? 6.614 4.605 -10.014 1.00 96.56 84 LEU A C 1
ATOM 675 O O . LEU A 1 84 ? 6.048 4.742 -8.927 1.00 96.56 84 LEU A O 1
ATOM 679 N N . ALA A 1 85 ? 6.196 3.720 -10.925 1.00 96.00 85 ALA A N 1
ATOM 680 C CA . ALA A 1 85 ? 5.045 2.849 -10.702 1.00 96.00 85 ALA A CA 1
ATOM 681 C C . ALA A 1 85 ? 5.279 1.898 -9.511 1.00 96.00 85 ALA A C 1
ATOM 683 O O . ALA A 1 85 ? 4.380 1.715 -8.686 1.00 96.00 85 ALA A O 1
ATOM 684 N N . SER A 1 86 ? 6.501 1.371 -9.356 1.00 95.62 86 SER A N 1
ATOM 685 C CA . SER A 1 86 ? 6.883 0.542 -8.204 1.00 95.62 86 SER A CA 1
ATOM 686 C C . SER A 1 86 ? 6.873 1.308 -6.877 1.00 95.62 86 SER A C 1
ATOM 688 O O . SER A 1 86 ? 6.348 0.807 -5.881 1.00 95.62 86 SER A O 1
ATOM 690 N N . MET A 1 87 ? 7.374 2.547 -6.860 1.00 97.00 87 MET A N 1
ATOM 691 C CA . MET A 1 87 ? 7.357 3.393 -5.664 1.00 97.00 87 MET A CA 1
ATOM 692 C C . MET A 1 87 ? 5.924 3.722 -5.246 1.00 97.00 87 MET A C 1
ATOM 694 O O . MET A 1 87 ? 5.584 3.644 -4.064 1.00 97.00 87 MET A O 1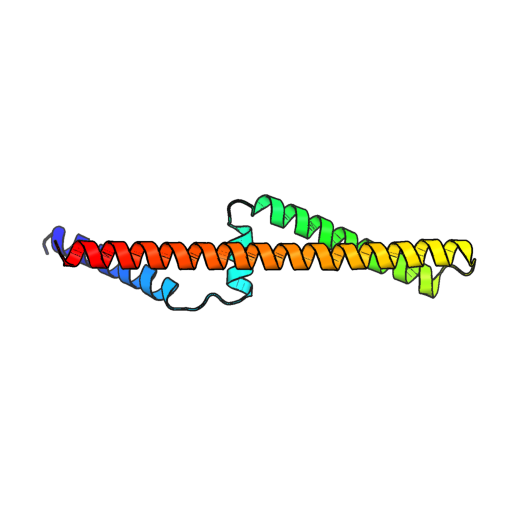
ATOM 698 N N . MET A 1 88 ? 5.061 4.026 -6.217 1.00 96.00 88 MET A N 1
ATOM 699 C CA . MET A 1 88 ? 3.648 4.284 -5.957 1.00 96.00 88 MET A CA 1
ATOM 700 C C . MET A 1 88 ? 2.930 3.031 -5.429 1.00 96.00 88 MET A C 1
ATOM 702 O O . MET A 1 88 ? 2.143 3.132 -4.489 1.00 96.00 88 MET A O 1
ATOM 706 N N . GLN A 1 89 ? 3.251 1.842 -5.950 1.00 96.19 89 GLN A N 1
ATOM 707 C CA . GLN A 1 89 ? 2.765 0.562 -5.417 1.00 96.19 89 GLN A CA 1
ATOM 708 C C . GLN A 1 89 ? 3.121 0.367 -3.937 1.00 96.19 89 GLN A C 1
ATOM 710 O O . GLN A 1 89 ? 2.259 0.007 -3.130 1.00 96.19 89 GLN A O 1
ATOM 715 N N . ILE A 1 90 ? 4.380 0.625 -3.574 1.00 96.44 90 ILE A N 1
ATOM 716 C CA . ILE A 1 90 ? 4.854 0.520 -2.188 1.00 96.44 90 ILE A CA 1
ATOM 717 C C . ILE A 1 90 ? 4.096 1.509 -1.297 1.00 96.44 90 ILE A C 1
ATOM 719 O O . ILE A 1 90 ? 3.582 1.116 -0.248 1.00 96.44 90 ILE A O 1
ATOM 723 N N . ALA A 1 91 ? 3.968 2.764 -1.734 1.00 96.56 91 ALA A N 1
ATOM 724 C CA . ALA A 1 91 ? 3.272 3.803 -0.983 1.00 96.56 91 ALA A CA 1
ATOM 725 C C . ALA A 1 91 ? 1.801 3.443 -0.711 1.00 96.56 91 ALA A C 1
ATOM 727 O O . ALA A 1 91 ? 1.337 3.588 0.420 1.00 96.56 91 ALA A O 1
ATOM 728 N N . ILE A 1 92 ? 1.082 2.910 -1.708 1.00 95.00 92 ILE A N 1
ATOM 729 C CA . ILE A 1 92 ? -0.318 2.491 -1.534 1.00 95.00 92 ILE A CA 1
ATOM 730 C C . ILE A 1 92 ? -0.425 1.353 -0.515 1.00 95.00 92 ILE A C 1
ATOM 732 O O . ILE A 1 92 ? -1.254 1.419 0.393 1.00 95.00 92 ILE A O 1
ATOM 736 N N . LYS A 1 93 ? 0.425 0.323 -0.614 1.00 93.25 93 LYS A N 1
ATOM 737 C CA . LYS A 1 93 ? 0.407 -0.796 0.345 1.00 93.25 93 LYS A CA 1
ATOM 738 C C . LYS A 1 93 ? 0.726 -0.339 1.765 1.00 93.25 93 LYS A C 1
ATOM 740 O O . LYS A 1 93 ? 0.059 -0.767 2.706 1.00 93.25 93 LYS A O 1
ATOM 745 N N . MET A 1 94 ? 1.706 0.548 1.915 1.00 95.25 94 MET A N 1
ATOM 746 C CA . MET A 1 94 ? 2.068 1.119 3.210 1.00 95.25 94 MET A CA 1
ATOM 747 C C . MET A 1 94 ? 0.916 1.938 3.801 1.00 95.25 94 MET A C 1
ATOM 749 O O . MET A 1 94 ? 0.608 1.805 4.984 1.00 95.25 94 MET A O 1
ATOM 753 N N . TRP A 1 95 ? 0.230 2.730 2.975 1.00 94.25 95 TRP A N 1
ATOM 754 C CA . TRP A 1 95 ? -0.955 3.471 3.396 1.00 94.25 95 TRP A CA 1
ATOM 755 C C . TRP A 1 95 ? -2.089 2.538 3.856 1.00 94.25 95 TRP A C 1
ATOM 757 O O . TRP A 1 95 ? -2.649 2.763 4.928 1.00 94.25 95 TRP A O 1
ATOM 767 N N . ILE A 1 96 ? -2.376 1.455 3.118 1.00 91.31 96 ILE A N 1
ATOM 768 C CA . ILE A 1 96 ? -3.388 0.452 3.511 1.00 91.31 96 ILE A CA 1
ATOM 769 C C . ILE A 1 96 ? -3.032 -0.177 4.864 1.00 91.31 96 ILE A C 1
ATOM 771 O O . ILE A 1 96 ? -3.888 -0.269 5.743 1.00 91.31 96 ILE A O 1
ATOM 775 N N . TYR A 1 97 ? -1.772 -0.570 5.061 1.00 90.81 97 TYR A N 1
ATOM 776 C CA . TYR A 1 97 ? -1.318 -1.147 6.328 1.00 90.81 97 TYR A CA 1
ATOM 777 C C . TYR A 1 97 ? -1.452 -0.158 7.496 1.00 90.81 97 TYR A C 1
ATOM 779 O O . TYR A 1 97 ? -1.916 -0.518 8.578 1.00 90.81 97 TYR A O 1
ATOM 787 N N . ASN A 1 98 ? -1.123 1.114 7.270 1.00 91.94 98 ASN A N 1
ATOM 788 C CA . ASN A 1 98 ? -1.302 2.163 8.271 1.00 91.94 98 ASN A CA 1
ATOM 789 C C . ASN A 1 98 ? -2.778 2.391 8.614 1.00 91.94 98 ASN A C 1
ATOM 791 O O . ASN A 1 98 ? -3.109 2.570 9.785 1.00 91.94 98 ASN A O 1
ATOM 795 N N . GLU A 1 99 ? -3.675 2.347 7.629 1.00 90.25 99 GLU A N 1
ATOM 796 C CA . GLU A 1 99 ? -5.116 2.454 7.872 1.00 90.25 99 GLU A CA 1
ATOM 797 C C . GLU A 1 99 ? -5.646 1.245 8.662 1.00 90.25 99 GLU A C 1
ATOM 799 O O . GLU A 1 99 ? -6.437 1.415 9.593 1.00 90.25 99 GLU A O 1
ATOM 804 N N . MET A 1 100 ? -5.163 0.031 8.365 1.00 89.62 100 MET A N 1
ATOM 805 C CA . MET A 1 100 ? -5.472 -1.170 9.152 1.00 89.62 100 MET A CA 1
ATOM 806 C C . MET A 1 100 ? -5.025 -1.020 10.610 1.00 89.62 100 MET A C 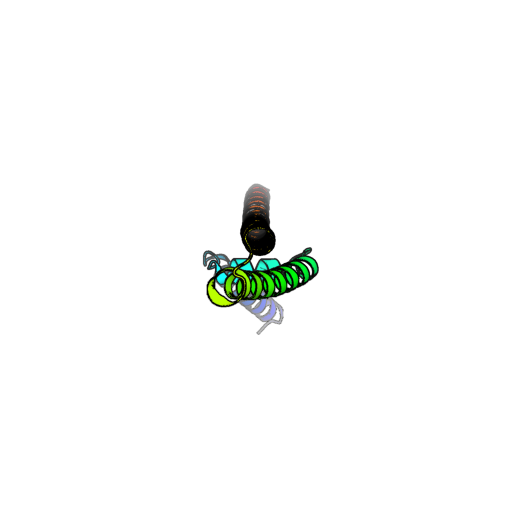1
ATOM 808 O O . MET A 1 100 ? -5.820 -1.276 11.518 1.00 89.62 100 MET A O 1
ATOM 812 N N . ASN A 1 101 ? -3.794 -0.560 10.842 1.00 90.06 101 ASN A N 1
ATOM 813 C CA . ASN A 1 101 ? -3.275 -0.325 12.190 1.00 90.06 101 ASN A CA 1
ATOM 814 C C . ASN A 1 101 ? -4.071 0.762 12.914 1.00 90.06 101 ASN A C 1
ATOM 816 O O . ASN A 1 101 ? -4.458 0.565 14.063 1.00 90.06 101 ASN A O 1
ATOM 820 N N . ARG A 1 102 ? -4.413 1.864 12.233 1.00 89.25 102 ARG A N 1
ATOM 821 C CA . ARG A 1 102 ? -5.253 2.926 12.808 1.00 89.25 102 ARG A CA 1
ATOM 822 C C . ARG A 1 102 ? -6.601 2.380 13.276 1.00 89.25 102 ARG A C 1
ATOM 824 O O . ARG A 1 102 ? -7.058 2.715 14.368 1.00 89.25 102 ARG A O 1
ATOM 831 N N . ASN A 1 103 ? -7.226 1.522 12.471 1.00 88.12 103 ASN A N 1
ATOM 832 C CA . ASN A 1 103 ? -8.492 0.883 12.826 1.00 88.12 103 ASN A CA 1
ATOM 833 C C . ASN A 1 103 ? -8.332 -0.106 13.988 1.00 88.12 103 ASN A C 1
ATOM 835 O O . ASN A 1 103 ? -9.197 -0.161 14.862 1.00 88.12 103 ASN A O 1
ATOM 839 N N . ALA A 1 104 ? -7.232 -0.857 14.034 1.00 86.88 104 ALA A N 1
ATOM 840 C CA . ALA A 1 104 ? -6.926 -1.765 15.135 1.00 86.88 104 ALA A CA 1
ATOM 841 C C . ALA A 1 104 ? -6.767 -1.014 16.464 1.00 86.88 104 ALA A C 1
ATOM 843 O O . ALA A 1 104 ? -7.494 -1.307 17.413 1.00 86.88 104 ALA A O 1
ATOM 844 N N . THR A 1 105 ? -5.932 0.027 16.488 1.00 89.50 105 THR A N 1
ATOM 845 C CA . THR A 1 105 ? -5.718 0.878 17.665 1.00 89.50 105 THR A CA 1
ATOM 846 C C . THR A 1 105 ? -7.019 1.535 18.128 1.00 89.50 105 THR A C 1
ATOM 848 O O . THR A 1 105 ? -7.329 1.531 19.316 1.00 89.50 105 THR A O 1
ATOM 851 N N . ALA A 1 106 ? -7.848 2.036 17.205 1.00 89.06 106 ALA A N 1
ATOM 852 C CA . ALA A 1 106 ? -9.139 2.625 17.562 1.00 89.06 106 ALA A CA 1
ATOM 853 C C . ALA A 1 106 ? -10.098 1.617 18.226 1.00 89.06 106 ALA A C 1
ATOM 855 O O . ALA A 1 106 ? -10.887 1.995 19.094 1.00 89.06 106 ALA A O 1
ATOM 856 N N . ARG A 1 107 ? -10.050 0.333 17.840 1.00 86.44 107 ARG A N 1
ATOM 857 C CA . ARG A 1 107 ? -10.842 -0.722 18.499 1.00 86.44 107 ARG A CA 1
ATOM 858 C C . ARG A 1 107 ? -10.327 -1.035 19.895 1.00 86.44 107 ARG A C 1
ATOM 860 O O . ARG A 1 107 ? -11.138 -1.233 20.794 1.00 86.44 107 ARG A O 1
ATOM 867 N N . GLU A 1 108 ? -9.013 -1.087 20.073 1.00 87.62 108 GLU A N 1
ATOM 868 C CA . GLU A 1 108 ? -8.399 -1.329 21.380 1.00 87.62 108 GLU A CA 1
ATOM 869 C C . GLU A 1 108 ? -8.716 -0.201 22.366 1.00 87.62 108 GLU A C 1
ATOM 871 O O . GLU A 1 108 ? -9.137 -0.486 23.485 1.00 87.62 108 GLU A O 1
ATOM 876 N N . ILE A 1 109 ? -8.657 1.062 21.928 1.00 92.75 109 ILE A N 1
ATOM 877 C CA . ILE A 1 109 ? -9.057 2.220 22.746 1.00 92.75 109 ILE A CA 1
ATOM 878 C C . ILE A 1 109 ? -10.516 2.089 23.203 1.00 92.75 109 ILE A C 1
ATOM 880 O O . ILE A 1 109 ? -10.794 2.182 24.395 1.00 92.75 109 ILE A O 1
ATOM 884 N N . LYS A 1 110 ? -11.448 1.774 22.295 1.00 88.69 110 LYS A N 1
ATOM 885 C CA . LYS A 1 110 ? -12.863 1.570 22.659 1.00 88.69 110 LYS A CA 1
ATOM 886 C C . LYS A 1 110 ? -13.069 0.408 23.635 1.00 88.69 110 LYS A C 1
ATOM 888 O O . LYS A 1 110 ? -13.944 0.473 24.495 1.00 88.69 110 LYS A O 1
ATOM 893 N N . ARG A 1 111 ? -12.285 -0.672 23.521 1.00 87.88 111 ARG A N 1
ATOM 894 C CA . ARG A 1 111 ? -12.323 -1.784 24.489 1.00 87.88 111 ARG A CA 1
ATOM 895 C C . ARG A 1 111 ? -11.857 -1.329 25.873 1.00 87.88 111 ARG A C 1
ATOM 897 O O . ARG A 1 111 ? -12.477 -1.722 26.859 1.00 87.88 111 ARG A O 1
ATOM 904 N N . LEU A 1 112 ? -10.818 -0.497 25.944 1.00 92.06 112 LEU A N 1
ATOM 905 C CA . LEU A 1 112 ? -10.346 0.097 27.197 1.00 92.06 112 LEU A CA 1
ATOM 906 C C . LEU A 1 112 ? -11.393 1.039 27.805 1.00 92.06 112 LEU A C 1
ATOM 908 O O . LEU A 1 112 ? -11.681 0.921 28.992 1.00 92.06 112 LEU A O 1
ATOM 912 N N . GLU A 1 113 ? -12.024 1.899 27.001 1.00 93.00 113 GLU A N 1
ATOM 913 C CA . GLU A 1 113 ? -13.119 2.774 27.451 1.00 93.00 113 GLU A CA 1
ATOM 914 C C . GLU A 1 113 ? -14.275 1.966 28.063 1.00 93.00 113 GLU A C 1
ATOM 916 O O . GLU A 1 113 ? -14.751 2.284 29.153 1.00 93.00 113 GLU A O 1
ATOM 921 N N . LEU A 1 114 ? -14.686 0.872 27.410 1.00 91.31 114 LEU A N 1
ATOM 922 C CA . LEU A 1 114 ? -15.726 -0.026 27.926 1.00 91.31 114 LEU A CA 1
ATOM 923 C C . LEU A 1 114 ? -15.302 -0.749 29.210 1.00 91.31 114 LEU A C 1
ATOM 925 O O . LEU A 1 114 ? -16.133 -0.956 30.094 1.00 91.31 114 LEU A O 1
ATOM 929 N N . ALA A 1 115 ? -14.035 -1.151 29.323 1.00 87.38 115 ALA A N 1
ATOM 930 C CA . ALA A 1 115 ? -13.514 -1.774 30.536 1.00 87.38 115 ALA A CA 1
ATOM 931 C C . ALA A 1 115 ? -13.530 -0.790 31.718 1.00 87.38 115 ALA A C 1
ATOM 933 O O . ALA A 1 115 ? -13.993 -1.149 32.800 1.00 87.38 115 ALA A O 1
ATOM 934 N N . ILE A 1 116 ? -13.112 0.459 31.494 1.00 92.81 116 ILE A N 1
ATOM 935 C CA . ILE A 1 116 ? -13.144 1.528 32.503 1.00 92.81 116 ILE A CA 1
ATOM 936 C C . ILE A 1 116 ? -14.587 1.848 32.915 1.00 92.81 116 ILE A C 1
ATOM 938 O O . ILE A 1 116 ? -14.873 1.958 34.106 1.00 92.81 116 ILE A O 1
ATOM 942 N N . ALA A 1 117 ? -15.514 1.947 31.956 1.00 90.69 117 ALA A N 1
ATOM 943 C CA . ALA A 1 117 ? -16.926 2.199 32.247 1.00 90.69 117 ALA A CA 1
ATOM 944 C C . ALA A 1 117 ? -17.547 1.097 33.123 1.00 90.69 117 ALA A C 1
ATOM 946 O O . ALA A 1 117 ? -18.282 1.407 34.059 1.00 90.69 117 ALA A O 1
ATOM 947 N N . LYS A 1 118 ? -17.209 -0.175 32.861 1.00 86.75 118 LYS A N 1
ATOM 948 C CA . LYS A 1 118 ? -17.654 -1.312 33.682 1.00 86.75 118 LYS A CA 1
ATOM 949 C C . LYS A 1 118 ? -17.094 -1.270 35.099 1.00 86.75 118 LYS A C 1
ATOM 951 O O . LYS A 1 118 ? -17.838 -1.550 36.029 1.00 86.75 118 LYS A O 1
ATOM 956 N N . LEU A 1 119 ? -15.815 -0.926 35.261 1.00 89.69 119 LEU A N 1
ATOM 957 C CA . LEU A 1 119 ? -15.202 -0.789 36.586 1.00 89.69 119 LEU A CA 1
ATOM 958 C C . LEU A 1 119 ? -15.909 0.296 37.402 1.00 89.69 119 LEU A C 1
ATOM 960 O O . LEU A 1 119 ? -16.316 0.036 38.526 1.00 89.69 119 LEU A O 1
ATOM 964 N N . LYS A 1 120 ? -16.164 1.463 36.798 1.00 86.44 120 LYS A N 1
ATOM 965 C CA . LYS A 1 120 ? -16.877 2.550 37.476 1.00 86.44 120 LYS A CA 1
ATOM 966 C C . LYS A 1 120 ? -18.301 2.159 37.892 1.00 86.44 120 LYS A C 1
ATOM 968 O O . LYS A 1 120 ? -18.715 2.500 38.984 1.00 86.44 120 LYS A O 1
ATOM 973 N N . SER A 1 121 ? -19.031 1.420 37.053 1.00 72.38 121 SER A N 1
ATOM 974 C CA . SER A 1 121 ? -20.395 0.965 37.378 1.00 72.38 121 SER A CA 1
ATOM 975 C C . SER A 1 121 ? -20.478 -0.143 38.435 1.00 72.38 121 SER A C 1
ATOM 977 O O . SER A 1 121 ? -21.580 -0.523 38.803 1.00 72.38 121 SER A O 1
ATOM 979 N N . VAL A 1 122 ? -19.348 -0.736 38.832 1.00 68.38 122 VAL A N 1
ATOM 980 C CA . VAL A 1 122 ? -19.285 -1.756 39.894 1.00 68.38 122 VAL A CA 1
ATOM 981 C C . VAL A 1 122 ? -18.969 -1.122 41.256 1.00 68.38 122 VAL A C 1
ATOM 983 O O . VAL A 1 122 ? -19.281 -1.725 42.278 1.00 68.38 122 VAL A O 1
ATOM 986 N N . ASP A 1 123 ? -18.375 0.077 41.265 1.00 55.56 123 ASP A N 1
ATOM 987 C CA . ASP A 1 123 ? -18.064 0.843 42.480 1.00 55.56 123 ASP A CA 1
ATOM 988 C C . ASP A 1 123 ? -19.232 1.742 42.963 1.00 55.56 123 ASP A C 1
ATOM 990 O O . ASP A 1 123 ? -19.171 2.238 44.088 1.00 55.56 123 ASP A O 1
ATOM 994 N N . ASP A 1 124 ? -20.280 1.932 42.145 1.00 47.56 124 ASP A N 1
ATOM 995 C CA . ASP A 1 124 ? -21.556 2.604 42.485 1.00 47.56 124 ASP A CA 1
ATOM 996 C C . ASP A 1 124 ? -22.656 1.574 42.827 1.00 47.56 124 ASP A C 1
ATOM 998 O O . ASP A 1 124 ? -23.433 1.818 43.782 1.00 47.56 124 ASP A O 1
#

Foldseek 3Di:
DDPVVVVVVVVVVVVVVVVVVVPDDQDPVSLLVVLCVDPCVVVLVVLVVVLVVLVVLLVVLVCCLPPNDDDPVSNVVSVVSNVVSVVSNVVSVVVSVVSSVVVVVVVVVVVVVVVVVVVVVVVD

Radius of gyration: 24.73 Å; Cα contacts (8 Å, |Δi|>4): 47; chains: 1; bounding box: 60×28×70 Å

Mean predicted aligned error: 9.18 Å

Nearest PDB structures (foldseek):
  5c22-assembly3_C  TM=4.758E-01  e=5.186E+00  Escherichia coli
  5c21-assembly1_B  TM=4.635E-01  e=4.602E+00  Escherichia coli
  5c22-assembly4_D  TM=4.868E-01  e=7.423E+00  Escherichia coli
  4tko-assembly1_B  TM=3.556E-01  e=5.186E+00  Aquifex aeolicus VF5

Solvent-accessible surface area (backbone atoms only — not comparable to full-atom values): 6723 Å² total; per-residue (Å²): 133,58,71,66,60,54,52,52,51,50,52,49,53,50,52,49,53,53,49,60,65,66,72,51,81,72,48,73,68,52,42,50,53,47,43,51,72,38,98,55,10,71,56,49,51,52,53,50,51,53,44,51,54,36,51,54,50,30,54,51,25,46,49,40,40,77,76,71,48,84,50,68,72,58,29,51,52,25,48,52,50,27,50,53,34,48,52,52,46,51,51,52,54,52,50,52,52,50,51,34,49,53,54,50,53,55,50,53,51,52,52,49,52,52,50,52,52,52,54,56,66,70,78,110

InterPro domains:
  IPR046659 Protein of unknown function DUF6768 [PF20556] (2-121)